Protein AF-A0AAD2JNZ1-F1 (afdb_monomer_lite)

Foldseek 3Di:
DPAFDDKFFDPQFDFPVRQWDADPVRDIDGDADQPRMWTWDADPVRDIDIDGPVVCCVPPVLRVLVVCVVVVNCCGSHHVVPSVVSVVVVVVVVVVVVCVVPVDQDDPNHGDDPDPVRLVVSCVVVVHCVSVVVVVVVCVVCVVVDDDDPDDDPPPPDDDD

pLDDT: mean 86.4, std 14.22, range [32.25, 97.62]

Radius of gyration: 27.22 Å; chains: 1; bounding box: 65×38×70 Å

Sequence (161 aa):
MEEITEHRSDEKAVKMKDAFYPLASGAQRRRHTTAGWDFYVTWKGGSSNWIPLKDMKESFPIEVAVYAISKGIQDEPAFAWWIPHVVRKRKRFLGKVKSKYWERTHKYGIRIPKSIKEAIKIDKANWDTLWQDSIQMEMKNNRVAFEEADGIQKDHGTPSI

Structure (mmCIF, N/CA/C/O backbone):
data_AF-A0AAD2JNZ1-F1
#
_entry.id   AF-A0AAD2JNZ1-F1
#
loop_
_atom_site.group_PDB
_atom_site.id
_atom_site.type_symbol
_atom_site.label_atom_id
_atom_site.label_alt_id
_atom_site.label_comp_id
_atom_site.label_asym_id
_atom_site.label_entity_id
_atom_site.label_seq_id
_atom_site.pdbx_PDB_ins_code
_atom_site.Cartn_x
_atom_site.Cartn_y
_atom_site.Cartn_z
_atom_site.occupancy
_atom_site.B_iso_or_equiv
_atom_site.auth_seq_id
_atom_site.auth_comp_id
_atom_site.auth_asym_id
_atom_site.auth_atom_id
_atom_site.pdbx_PDB_model_num
ATOM 1 N N . MET A 1 1 ? 10.799 -3.448 2.755 1.00 82.81 1 MET A N 1
ATOM 2 C CA . MET A 1 1 ? 10.014 -4.600 3.228 1.00 82.81 1 MET A CA 1
ATOM 3 C C . MET A 1 1 ? 10.140 -5.736 2.227 1.00 82.81 1 MET A C 1
ATOM 5 O O . MET A 1 1 ? 10.310 -5.444 1.045 1.00 82.81 1 MET A O 1
ATOM 9 N N . GLU A 1 2 ? 10.110 -6.980 2.696 1.00 90.50 2 GLU A N 1
ATOM 10 C CA . GLU A 1 2 ? 10.090 -8.183 1.858 1.00 90.50 2 GLU A CA 1
ATOM 11 C C . GLU A 1 2 ? 8.693 -8.813 1.817 1.00 90.50 2 GLU A C 1
ATOM 13 O O . GLU A 1 2 ? 8.104 -8.878 0.741 1.00 90.50 2 GLU A O 1
ATOM 18 N N . GLU A 1 3 ? 8.116 -9.164 2.971 1.00 93.88 3 GLU A N 1
ATOM 19 C CA . GLU A 1 3 ? 6.820 -9.854 3.038 1.00 93.88 3 GLU A CA 1
ATOM 20 C C . GLU A 1 3 ? 6.032 -9.519 4.320 1.00 93.88 3 GLU A C 1
ATOM 22 O O . GLU A 1 3 ? 6.618 -9.201 5.356 1.00 93.88 3 GLU A O 1
ATOM 27 N N . ILE A 1 4 ? 4.692 -9.575 4.233 1.00 96.25 4 ILE A N 1
ATOM 28 C CA . ILE A 1 4 ? 3.791 -9.629 5.397 1.00 96.25 4 ILE A CA 1
ATOM 29 C C . ILE A 1 4 ? 3.477 -11.095 5.663 1.00 96.25 4 ILE A C 1
ATOM 31 O O . ILE A 1 4 ? 2.844 -11.747 4.832 1.00 96.25 4 ILE A O 1
ATOM 35 N N . THR A 1 5 ? 3.865 -11.596 6.825 1.00 93.50 5 THR A N 1
ATOM 36 C CA . THR A 1 5 ? 3.663 -13.002 7.194 1.00 93.50 5 THR A CA 1
ATOM 37 C C . THR A 1 5 ? 2.392 -13.163 8.023 1.00 93.50 5 THR A C 1
ATOM 39 O O . THR A 1 5 ? 1.505 -13.951 7.680 1.00 93.50 5 THR A O 1
ATOM 42 N N . GLU A 1 6 ? 2.221 -12.326 9.045 1.00 95.44 6 GLU A N 1
ATOM 43 C CA . GLU A 1 6 ? 1.106 -12.403 9.992 1.00 95.44 6 GLU A CA 1
ATOM 44 C C . GLU A 1 6 ? 0.420 -11.052 10.204 1.00 95.44 6 GLU A C 1
ATOM 46 O O . GLU A 1 6 ? 0.931 -9.989 9.847 1.00 95.44 6 GLU A O 1
ATOM 51 N N . HIS A 1 7 ? -0.767 -11.104 10.799 1.00 96.56 7 HIS A N 1
ATOM 52 C CA . HIS A 1 7 ? -1.499 -9.937 11.263 1.00 96.56 7 HIS A CA 1
ATOM 53 C C . HIS A 1 7 ? -2.141 -10.243 12.612 1.00 96.56 7 HIS A C 1
ATOM 55 O O . HIS A 1 7 ? -2.430 -11.398 12.924 1.00 96.56 7 HIS A O 1
ATOM 61 N N . ARG A 1 8 ? -2.390 -9.198 13.396 1.00 96.38 8 ARG A N 1
ATOM 62 C CA . ARG A 1 8 ? -3.149 -9.289 14.645 1.00 96.38 8 ARG A CA 1
ATOM 63 C C . ARG A 1 8 ? -4.074 -8.092 14.791 1.00 96.38 8 ARG A C 1
ATOM 65 O O . ARG A 1 8 ? -3.801 -7.018 14.246 1.00 96.38 8 ARG A O 1
ATOM 72 N N . SER A 1 9 ? -5.143 -8.290 15.551 1.00 95.62 9 SER A N 1
ATOM 73 C CA . SER A 1 9 ? -6.074 -7.234 15.926 1.00 95.62 9 SER A CA 1
ATOM 74 C C . SER A 1 9 ? -6.257 -7.179 17.439 1.00 95.62 9 SER A C 1
ATOM 76 O O . SER A 1 9 ? -6.482 -8.217 18.060 1.00 95.62 9 SER A O 1
ATOM 78 N N . ASP A 1 10 ? -6.242 -5.974 17.999 1.00 93.69 10 ASP A N 1
ATOM 79 C CA . ASP A 1 10 ? -6.448 -5.724 19.428 1.00 93.69 10 ASP A CA 1
ATOM 80 C C . ASP A 1 10 ? -7.891 -5.283 19.721 1.00 93.69 10 ASP A C 1
ATOM 82 O O . ASP A 1 10 ? -8.672 -4.979 18.820 1.00 93.69 10 ASP A O 1
ATOM 86 N N . GLU A 1 11 ? -8.241 -5.127 21.000 1.00 92.44 11 GLU A N 1
ATOM 87 C CA . GLU A 1 11 ? -9.558 -4.633 21.447 1.00 92.44 11 GLU A CA 1
ATOM 88 C C . GLU A 1 11 ? -9.921 -3.240 20.903 1.00 92.44 11 GLU A C 1
ATOM 90 O O . GLU A 1 11 ? -11.095 -2.880 20.821 1.00 92.44 11 GLU A O 1
ATOM 95 N N . LYS A 1 12 ? -8.912 -2.457 20.500 1.00 92.50 12 LYS A N 1
ATOM 96 C CA . LYS A 1 12 ? -9.085 -1.141 19.866 1.00 92.50 12 LYS A CA 1
ATOM 97 C C . LYS A 1 12 ? -9.606 -1.236 18.427 1.00 92.50 12 LYS A C 1
ATOM 99 O O . LYS A 1 12 ? -9.977 -0.208 17.855 1.00 92.50 12 LYS A O 1
ATOM 104 N N . ALA A 1 13 ? -9.609 -2.427 17.827 1.00 94.12 13 ALA A N 1
ATOM 105 C CA . ALA A 1 13 ? -10.123 -2.646 16.487 1.00 94.12 13 ALA A CA 1
ATOM 106 C C . ALA A 1 13 ? -11.639 -2.428 16.447 1.00 94.12 13 ALA A C 1
ATOM 108 O O . ALA A 1 13 ? -12.410 -3.015 17.210 1.00 94.12 13 ALA A O 1
ATOM 109 N N . VAL A 1 14 ? -12.082 -1.584 15.515 1.00 93.25 14 VAL A N 1
ATOM 110 C CA . VAL A 1 14 ? -13.512 -1.360 15.285 1.00 93.25 14 VAL A CA 1
ATOM 111 C C . VAL A 1 14 ? -14.113 -2.628 14.693 1.00 93.25 14 VAL A C 1
ATOM 113 O O . VAL A 1 14 ? -13.716 -3.054 13.611 1.00 93.25 14 VAL A O 1
ATOM 116 N N . LYS A 1 15 ? -15.087 -3.207 15.399 1.00 92.38 15 LYS A N 1
ATOM 117 C CA . LYS A 1 15 ? -15.819 -4.398 14.957 1.00 92.38 15 LYS A CA 1
ATOM 118 C C . LYS A 1 15 ? -16.791 -4.051 13.833 1.00 92.38 15 LYS A C 1
ATOM 120 O O . LYS A 1 15 ? -17.290 -2.929 13.753 1.00 92.38 15 LYS A O 1
ATOM 125 N N . MET A 1 16 ? -17.152 -5.049 13.028 1.00 90.44 16 MET A N 1
ATOM 126 C CA . MET A 1 16 ? -18.076 -4.879 11.901 1.00 90.44 16 MET A CA 1
ATOM 127 C C . MET A 1 16 ? -19.426 -4.248 12.293 1.00 90.44 16 MET A C 1
ATOM 129 O O . MET A 1 16 ? -19.969 -3.434 11.551 1.00 90.44 16 MET A O 1
ATOM 133 N N . LYS A 1 17 ? -19.948 -4.559 13.487 1.00 90.88 17 LYS A N 1
ATOM 134 C CA . LYS A 1 17 ? -21.200 -3.972 14.003 1.00 90.88 17 LYS A CA 1
ATOM 135 C C . LYS A 1 17 ? -21.152 -2.442 14.139 1.00 90.88 17 LYS A C 1
ATOM 137 O O . LYS A 1 17 ? -22.168 -1.783 13.966 1.00 90.88 17 LYS A O 1
ATOM 142 N N . ASP A 1 18 ? -19.965 -1.890 14.388 1.00 90.25 18 ASP A N 1
ATOM 143 C CA . ASP A 1 18 ? -19.728 -0.458 14.592 1.00 90.25 18 ASP A CA 1
ATOM 144 C C . ASP A 1 18 ? -19.101 0.191 13.344 1.00 90.25 18 ASP A C 1
ATOM 146 O O . ASP A 1 18 ? -18.659 1.342 13.379 1.00 90.25 18 ASP A O 1
ATOM 150 N N . ALA A 1 19 ? -19.052 -0.542 12.223 1.00 90.56 19 ALA A N 1
ATOM 151 C CA . ALA A 1 19 ? -18.406 -0.117 10.985 1.00 90.56 19 ALA A CA 1
ATOM 152 C C . ALA A 1 19 ? -19.069 1.104 10.345 1.00 90.56 19 ALA A C 1
ATOM 154 O O . ALA A 1 19 ? -18.419 1.809 9.572 1.00 90.56 19 ALA A O 1
ATOM 155 N N . PHE A 1 20 ? -20.343 1.353 10.646 1.00 93.31 20 PHE A N 1
ATOM 156 C CA . PHE A 1 20 ? -21.124 2.451 10.092 1.00 93.31 20 PHE A CA 1
ATOM 157 C C . PHE A 1 20 ? -21.619 3.386 11.193 1.00 93.31 20 PHE A C 1
ATOM 159 O O . PHE A 1 20 ? -21.818 2.983 12.338 1.00 93.31 20 PHE A O 1
ATOM 166 N N . TYR A 1 21 ? -21.782 4.658 10.846 1.00 89.81 21 TYR A N 1
ATOM 167 C CA . TYR A 1 21 ? -22.384 5.660 11.712 1.00 89.81 21 TYR A CA 1
ATOM 168 C C . TYR A 1 21 ? -23.422 6.485 10.937 1.00 89.81 21 TYR A C 1
ATOM 170 O O . TYR A 1 21 ? -23.218 6.771 9.746 1.00 89.81 21 TYR A O 1
ATOM 178 N N . PRO A 1 22 ? -24.527 6.878 11.597 1.00 92.94 22 PRO A N 1
ATOM 179 C CA . PRO A 1 22 ? -25.573 7.672 10.971 1.00 92.94 22 PRO A CA 1
ATOM 180 C C . PRO A 1 22 ? -25.120 9.121 10.764 1.00 92.94 22 PRO A C 1
ATOM 182 O O . PRO A 1 22 ? -24.461 9.718 11.617 1.00 92.94 22 PRO A O 1
ATOM 185 N N . LEU A 1 23 ? -25.513 9.702 9.633 1.00 90.50 23 LEU A N 1
ATOM 186 C CA . LEU A 1 23 ? -25.452 11.138 9.372 1.00 90.50 23 LEU A CA 1
ATOM 187 C C . LEU A 1 23 ? -26.792 11.797 9.720 1.00 90.50 23 LEU A C 1
ATOM 189 O O . LEU A 1 23 ? -27.835 11.149 9.680 1.00 90.50 23 LEU A O 1
ATOM 193 N N . ALA A 1 24 ? -26.781 13.111 9.964 1.00 88.38 24 ALA A N 1
ATOM 194 C CA . ALA A 1 24 ? -28.000 13.888 10.224 1.00 88.38 24 ALA A CA 1
ATOM 195 C C . ALA A 1 24 ? -29.042 13.797 9.087 1.00 88.38 24 ALA A C 1
ATOM 197 O O . ALA A 1 24 ? -30.232 13.953 9.324 1.00 88.38 24 ALA A O 1
ATOM 198 N N . SER A 1 25 ? -28.606 13.495 7.859 1.00 89.06 25 SER A N 1
ATOM 199 C CA . SER A 1 25 ? -29.471 13.265 6.696 1.00 89.06 25 SER A CA 1
ATOM 200 C C . SER A 1 25 ? -30.088 11.857 6.624 1.00 89.06 25 SER A C 1
ATOM 202 O O . SER A 1 25 ? -30.743 11.539 5.636 1.00 89.06 25 SER A O 1
ATOM 204 N N . GLY A 1 26 ? -29.834 10.982 7.604 1.00 86.00 26 GLY A N 1
ATOM 205 C CA . GLY A 1 26 ? -30.296 9.587 7.628 1.00 86.00 26 GLY A CA 1
ATOM 206 C C . GLY A 1 26 ? -29.422 8.599 6.842 1.00 86.00 26 GLY A C 1
ATOM 207 O O . GLY A 1 26 ? -29.575 7.388 6.988 1.00 86.00 26 GLY A O 1
ATOM 208 N N . ALA A 1 27 ? -28.464 9.082 6.044 1.00 89.56 27 ALA A N 1
ATOM 209 C CA . ALA A 1 27 ? -27.510 8.225 5.340 1.00 89.56 27 ALA A CA 1
ATOM 210 C C . ALA A 1 27 ? -26.502 7.576 6.308 1.00 89.56 27 ALA A C 1
ATOM 212 O O . ALA A 1 27 ? -26.061 8.200 7.271 1.00 89.56 27 ALA A O 1
ATOM 213 N N . GLN A 1 28 ? -26.078 6.342 6.023 1.00 89.81 28 GLN A N 1
ATOM 214 C CA . GLN A 1 28 ? -25.018 5.657 6.771 1.00 89.81 28 GLN A CA 1
ATOM 215 C C . GLN A 1 28 ? -23.661 5.896 6.104 1.00 89.81 28 GLN A C 1
ATOM 217 O O . GLN A 1 28 ? -23.515 5.716 4.892 1.00 89.81 28 GLN A O 1
ATOM 222 N N . ARG A 1 29 ? -22.645 6.275 6.886 1.00 89.31 29 ARG A N 1
ATOM 223 C CA . ARG A 1 29 ? -21.253 6.356 6.417 1.00 89.31 29 ARG A CA 1
ATOM 224 C C . ARG A 1 29 ? -20.384 5.330 7.117 1.00 89.31 29 ARG A C 1
ATOM 226 O O . ARG A 1 29 ? -20.549 5.070 8.302 1.00 89.31 29 ARG A O 1
ATOM 233 N N . ARG A 1 30 ? -19.428 4.767 6.378 1.00 90.88 30 ARG A N 1
ATOM 234 C CA . ARG A 1 30 ? -18.425 3.860 6.939 1.00 90.88 30 ARG A CA 1
ATOM 235 C C . ARG A 1 30 ? -17.423 4.654 7.783 1.00 90.88 30 ARG A C 1
ATOM 237 O O . ARG A 1 30 ? -16.978 5.725 7.373 1.00 90.88 30 ARG A O 1
ATOM 244 N N . ARG A 1 31 ? -17.043 4.127 8.945 1.00 91.38 31 ARG A N 1
ATOM 245 C CA . ARG A 1 31 ? -15.959 4.664 9.773 1.00 91.38 31 ARG A CA 1
ATOM 246 C C . ARG A 1 31 ? -14.620 4.415 9.093 1.00 91.38 31 ARG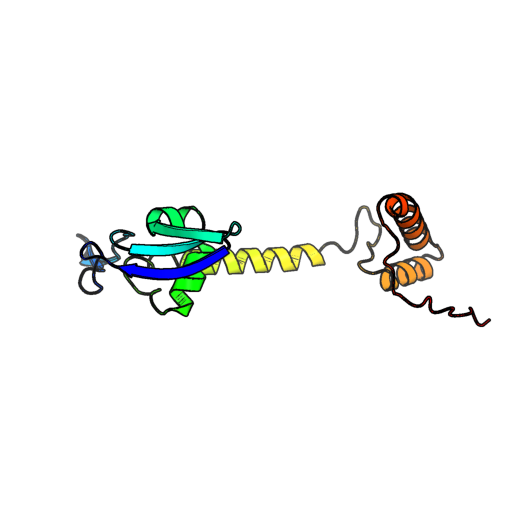 A C 1
ATOM 248 O O . ARG A 1 31 ? -14.328 3.300 8.674 1.00 91.38 31 ARG A O 1
ATOM 255 N N . HIS A 1 32 ? -13.798 5.453 9.006 1.00 94.00 32 HIS A N 1
ATOM 256 C CA . HIS A 1 32 ? -12.428 5.331 8.524 1.00 94.00 32 HIS A CA 1
ATOM 257 C C . HIS A 1 32 ? -11.508 5.193 9.728 1.00 94.00 32 HIS A C 1
ATOM 259 O O . HIS A 1 32 ? -11.370 6.116 10.526 1.00 94.00 32 HIS A O 1
ATOM 265 N N . THR A 1 33 ? -10.903 4.024 9.873 1.00 94.62 33 THR A N 1
ATOM 266 C CA . THR A 1 33 ? -9.998 3.716 10.978 1.00 94.62 33 THR A CA 1
ATOM 267 C C . THR A 1 33 ? -8.866 2.828 10.486 1.00 94.62 33 THR A C 1
ATOM 269 O O . THR A 1 33 ? -8.965 2.217 9.424 1.00 94.62 33 THR A O 1
ATOM 272 N N . THR A 1 34 ? -7.787 2.794 11.255 1.00 93.94 34 THR A N 1
ATOM 273 C CA . THR A 1 34 ? -6.687 1.823 11.167 1.00 93.94 34 THR A CA 1
ATOM 274 C C . THR A 1 34 ? -6.279 1.339 12.562 1.00 93.94 34 THR A C 1
ATOM 276 O O . THR A 1 34 ? -5.238 0.712 12.718 1.00 93.94 34 THR A O 1
ATOM 279 N N . ALA A 1 35 ? -7.046 1.707 13.594 1.00 93.75 35 ALA A N 1
ATOM 280 C CA . ALA A 1 35 ? -6.692 1.466 14.985 1.00 93.75 35 ALA A CA 1
ATOM 281 C C . ALA A 1 35 ? -6.835 -0.015 15.347 1.00 93.75 35 ALA A C 1
ATOM 283 O O . ALA A 1 35 ? -7.787 -0.663 14.917 1.00 93.75 35 ALA A O 1
ATOM 284 N N . GLY A 1 36 ? -5.909 -0.509 16.173 1.00 94.56 36 GLY A N 1
ATOM 285 C CA . GLY A 1 36 ? -5.942 -1.872 16.703 1.00 94.56 36 GLY A CA 1
ATOM 286 C C . GLY A 1 36 ? -5.586 -2.952 15.688 1.00 94.56 36 GLY A C 1
ATOM 287 O O . GLY A 1 36 ? -6.049 -4.068 15.856 1.00 94.56 36 GLY A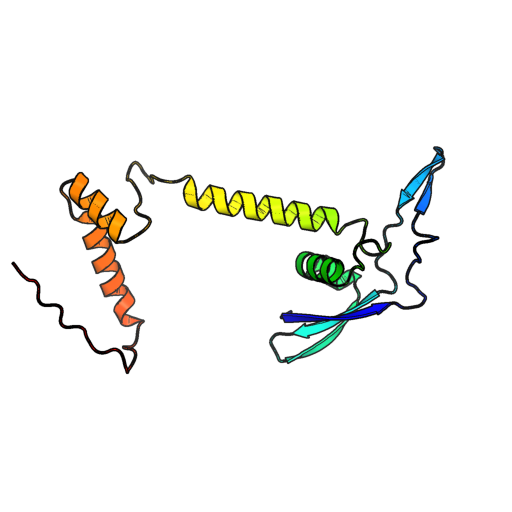 O 1
ATOM 288 N N . TRP A 1 37 ? -4.819 -2.632 14.643 1.00 97.62 37 TRP A N 1
ATOM 289 C CA . TRP A 1 37 ? -4.326 -3.603 13.665 1.00 97.62 37 TRP A CA 1
ATOM 290 C C . TRP A 1 37 ? -2.823 -3.448 13.486 1.00 97.62 37 TRP A C 1
ATOM 292 O O . TRP A 1 37 ? -2.365 -2.348 13.165 1.00 97.62 37 TRP A O 1
ATOM 302 N N . ASP A 1 38 ? -2.098 -4.558 13.599 1.00 97.50 38 ASP A N 1
ATOM 303 C CA . ASP A 1 38 ? -0.664 -4.637 13.329 1.00 97.50 38 ASP A CA 1
ATOM 304 C C . ASP A 1 38 ? -0.361 -5.780 12.352 1.00 97.50 38 ASP A C 1
ATOM 306 O O . ASP A 1 38 ? -1.072 -6.789 12.295 1.00 97.50 38 ASP A O 1
ATOM 310 N N . PHE A 1 39 ? 0.741 -5.638 11.623 1.00 97.25 39 PHE A N 1
ATOM 311 C CA . PHE A 1 39 ? 1.289 -6.651 10.728 1.00 97.25 39 PHE A CA 1
ATOM 312 C C . PHE A 1 39 ? 2.664 -7.093 11.191 1.00 97.25 39 PHE A C 1
ATOM 314 O O . PHE A 1 39 ? 3.485 -6.255 11.563 1.00 97.25 39 PHE A O 1
ATOM 321 N N . TYR A 1 40 ? 2.930 -8.391 11.118 1.00 97.25 40 TYR A N 1
ATOM 322 C CA . TYR A 1 40 ? 4.276 -8.912 11.274 1.00 97.25 40 TYR A CA 1
ATOM 323 C C . TYR A 1 40 ? 4.967 -8.885 9.915 1.00 97.25 40 TYR A C 1
ATOM 325 O O . TYR A 1 40 ? 4.484 -9.464 8.936 1.00 97.25 40 TYR A O 1
ATOM 333 N N . VAL A 1 41 ? 6.064 -8.139 9.851 1.00 96.75 41 VAL A N 1
ATOM 334 C CA . VAL A 1 41 ? 6.738 -7.807 8.600 1.00 96.75 41 VAL A CA 1
ATOM 335 C C . VAL A 1 41 ? 8.166 -8.306 8.645 1.00 96.75 41 VAL A C 1
ATOM 337 O O . VAL A 1 41 ? 8.901 -7.995 9.580 1.00 96.75 41 VAL A O 1
ATOM 340 N N . THR A 1 42 ? 8.563 -9.017 7.594 1.00 95.56 42 THR A N 1
ATOM 341 C CA . THR A 1 42 ? 9.951 -9.412 7.357 1.00 95.56 42 THR A CA 1
ATOM 342 C C . THR A 1 42 ? 10.600 -8.421 6.394 1.00 95.56 42 THR A C 1
ATOM 344 O O . THR A 1 42 ? 10.030 -8.032 5.363 1.00 95.56 42 THR A O 1
ATOM 347 N N . TRP A 1 43 ? 11.802 -7.967 6.734 1.00 93.50 43 TRP A N 1
ATOM 348 C CA . TRP A 1 43 ? 12.610 -7.073 5.915 1.00 93.50 43 TRP A CA 1
ATOM 349 C C . TRP A 1 43 ? 13.670 -7.853 5.145 1.00 93.50 43 TRP A C 1
ATOM 351 O O . TRP A 1 43 ? 14.155 -8.874 5.608 1.00 93.50 43 TRP A O 1
ATOM 361 N N . LYS A 1 44 ? 14.137 -7.279 4.031 1.00 89.50 44 LYS A N 1
ATOM 362 C CA . LYS A 1 44 ? 15.172 -7.876 3.166 1.00 89.50 44 LYS A CA 1
ATOM 363 C C . LYS A 1 44 ? 16.504 -8.178 3.868 1.00 89.50 44 LYS A C 1
ATOM 365 O O . LYS A 1 44 ? 17.324 -8.906 3.331 1.00 89.50 44 LYS A O 1
ATOM 370 N N . GLY A 1 45 ? 16.750 -7.569 5.029 1.00 90.56 45 GLY A N 1
ATOM 371 C CA . GLY A 1 45 ? 17.924 -7.838 5.865 1.00 90.56 45 GLY A CA 1
ATOM 372 C C . GLY A 1 45 ? 17.722 -8.980 6.866 1.00 90.56 45 GLY A C 1
ATOM 373 O O . GLY A 1 45 ? 18.556 -9.148 7.747 1.00 90.56 45 GLY A O 1
ATOM 374 N N . GLY A 1 46 ? 16.603 -9.705 6.796 1.00 88.94 46 GLY A N 1
ATOM 375 C CA . GLY A 1 46 ? 16.252 -10.799 7.703 1.00 88.94 46 GLY A CA 1
ATOM 376 C C . GLY A 1 46 ? 15.654 -10.364 9.045 1.00 88.94 46 GLY A C 1
ATOM 377 O O . GLY A 1 46 ? 15.161 -11.207 9.787 1.00 88.94 46 GLY A O 1
ATOM 378 N N . SER A 1 47 ? 15.656 -9.069 9.372 1.00 92.69 47 SER A N 1
ATOM 379 C CA . SER A 1 47 ? 14.963 -8.573 10.562 1.00 92.69 47 SER A CA 1
ATOM 380 C C . SER A 1 47 ? 13.446 -8.647 10.388 1.00 92.69 47 SER A C 1
ATOM 382 O O . SER A 1 47 ? 12.923 -8.539 9.276 1.00 92.69 47 SER A O 1
ATOM 384 N N . SER A 1 48 ? 12.727 -8.788 11.498 1.00 95.56 48 SER A N 1
ATOM 385 C CA . SER A 1 48 ? 11.268 -8.818 11.506 1.00 95.56 48 SER A CA 1
ATOM 386 C C . SER A 1 48 ? 10.697 -8.137 12.744 1.00 95.56 48 SER A C 1
ATOM 388 O O . SER A 1 48 ? 11.256 -8.216 13.839 1.00 95.56 48 SER A O 1
ATOM 390 N N . ASN A 1 49 ? 9.582 -7.431 12.575 1.00 96.50 49 ASN A N 1
ATOM 391 C CA . ASN A 1 49 ? 8.896 -6.759 13.674 1.00 96.50 49 ASN A CA 1
ATOM 392 C C . ASN A 1 49 ? 7.411 -6.530 13.374 1.00 96.50 49 ASN A C 1
ATOM 394 O O . ASN A 1 49 ? 6.961 -6.590 12.230 1.00 96.50 49 ASN A O 1
ATOM 398 N N . TRP A 1 50 ? 6.657 -6.247 14.437 1.00 97.38 50 TRP A N 1
ATOM 399 C CA . TRP A 1 50 ? 5.272 -5.800 14.343 1.00 97.38 50 TRP A CA 1
ATOM 400 C C . TRP A 1 50 ? 5.218 -4.319 13.968 1.00 97.38 50 TRP A C 1
ATOM 402 O O . TRP A 1 50 ? 5.897 -3.497 14.588 1.00 97.38 50 TRP A O 1
ATOM 412 N N . ILE A 1 51 ? 4.410 -3.989 12.964 1.00 97.06 51 ILE A N 1
ATOM 413 C CA . ILE A 1 51 ? 4.226 -2.630 12.453 1.00 97.06 51 ILE A CA 1
ATOM 414 C C . ILE A 1 51 ? 2.733 -2.291 12.437 1.00 97.06 51 ILE A C 1
ATOM 416 O O . ILE A 1 51 ? 1.946 -3.070 11.888 1.00 97.06 51 ILE A O 1
ATOM 420 N N . PRO A 1 52 ? 2.330 -1.122 12.961 1.00 97.19 52 PRO A N 1
ATOM 421 C CA . PRO A 1 52 ? 0.947 -0.673 12.901 1.00 97.19 52 PRO A CA 1
ATOM 422 C C . PRO A 1 52 ? 0.419 -0.551 11.469 1.00 97.19 52 PRO A C 1
ATOM 424 O O . PRO A 1 52 ? 1.102 -0.067 10.560 1.00 97.19 52 PRO A O 1
ATOM 427 N N . LEU A 1 53 ? -0.858 -0.890 11.270 1.00 97.19 53 LEU A N 1
ATOM 428 C CA . LEU A 1 53 ? -1.542 -0.747 9.980 1.00 97.19 53 LEU A CA 1
ATOM 429 C C . LEU A 1 53 ? -1.483 0.693 9.452 1.00 97.19 53 LEU A C 1
ATOM 431 O O . LEU A 1 53 ? -1.425 0.890 8.240 1.00 97.19 53 LEU A O 1
ATOM 435 N N . LYS A 1 54 ? -1.501 1.701 10.332 1.00 96.44 54 LYS A N 1
ATOM 436 C CA . LYS A 1 54 ? -1.398 3.109 9.923 1.00 96.44 54 LYS A CA 1
ATOM 437 C C . LYS A 1 54 ? -0.138 3.346 9.080 1.00 96.44 54 LYS A C 1
ATOM 439 O O . LYS A 1 54 ? -0.245 3.848 7.962 1.00 96.44 54 LYS A O 1
ATOM 444 N N . ASP A 1 55 ? 1.011 2.906 9.581 1.00 96.62 55 ASP A N 1
ATOM 445 C CA . ASP A 1 55 ? 2.313 3.127 8.946 1.00 96.62 55 ASP A CA 1
ATOM 446 C C . ASP A 1 55 ? 2.458 2.266 7.685 1.00 96.62 55 ASP A C 1
ATOM 448 O O . ASP A 1 55 ? 2.926 2.726 6.638 1.00 96.62 55 ASP A O 1
ATOM 452 N N . MET A 1 56 ? 1.963 1.026 7.752 1.00 96.25 56 MET A N 1
ATOM 453 C CA . MET A 1 56 ? 1.949 0.097 6.623 1.00 96.25 56 MET A CA 1
ATOM 454 C C . MET A 1 56 ? 1.070 0.587 5.471 1.00 96.25 56 MET A C 1
ATOM 456 O O . MET A 1 56 ? 1.457 0.485 4.309 1.00 96.25 56 MET A O 1
ATOM 460 N N . LYS A 1 57 ? -0.093 1.170 5.765 1.00 95.50 57 LYS A N 1
ATOM 461 C CA . LYS A 1 57 ? -0.982 1.766 4.761 1.00 95.50 57 LYS A CA 1
ATOM 462 C C . LYS A 1 57 ? -0.348 2.978 4.080 1.00 95.50 57 LYS A C 1
ATOM 464 O O . LYS A 1 57 ? -0.622 3.219 2.906 1.00 95.50 57 LYS A O 1
ATOM 469 N N . GLU A 1 58 ? 0.436 3.771 4.801 1.00 94.88 58 GLU A N 1
ATOM 470 C CA . GLU A 1 58 ? 1.093 4.954 4.237 1.00 94.88 58 GLU A CA 1
ATOM 471 C C . GLU A 1 58 ? 2.303 4.576 3.376 1.00 94.88 58 GLU A C 1
ATOM 473 O O . GLU A 1 58 ? 2.480 5.136 2.293 1.00 94.88 58 GLU A O 1
ATOM 478 N N . SER A 1 59 ? 3.078 3.580 3.810 1.00 95.19 59 SER A N 1
ATOM 479 C CA . SER A 1 59 ? 4.347 3.210 3.170 1.00 95.19 59 SER A CA 1
ATOM 480 C C . SER A 1 59 ? 4.199 2.119 2.104 1.00 95.19 59 SER A C 1
ATOM 482 O O . SER A 1 59 ? 4.786 2.219 1.028 1.00 95.19 59 SER A O 1
ATOM 484 N N . PHE A 1 60 ? 3.393 1.092 2.382 1.00 95.25 60 PHE A N 1
ATOM 485 C CA . PHE A 1 60 ? 3.237 -0.118 1.561 1.00 95.25 60 PHE A CA 1
ATOM 486 C C . PHE A 1 60 ? 1.752 -0.459 1.297 1.00 95.25 60 PHE A C 1
ATOM 488 O O . PHE A 1 60 ? 1.293 -1.576 1.557 1.00 95.25 60 PHE A O 1
ATOM 495 N N . PRO A 1 61 ? 0.939 0.489 0.779 1.00 95.56 61 PRO A N 1
ATOM 496 C CA . PRO A 1 61 ? -0.504 0.292 0.623 1.00 95.56 61 PRO A CA 1
ATOM 497 C C . PRO A 1 61 ? -0.875 -0.854 -0.323 1.00 95.56 61 PRO A C 1
ATOM 499 O O . PRO A 1 61 ? -1.940 -1.452 -0.169 1.00 95.56 61 PRO A O 1
ATOM 502 N N . ILE A 1 62 ? -0.055 -1.131 -1.343 1.00 95.56 62 ILE A N 1
ATOM 503 C CA . ILE A 1 62 ? -0.360 -2.158 -2.348 1.00 95.56 62 ILE A CA 1
ATOM 504 C C . ILE A 1 62 ? -0.149 -3.547 -1.754 1.00 95.56 62 ILE A C 1
ATOM 506 O O . ILE A 1 62 ? -0.996 -4.420 -1.933 1.00 95.56 62 ILE A O 1
ATOM 510 N N . GLU A 1 63 ? 0.960 -3.731 -1.055 1.00 95.56 63 GLU A N 1
ATOM 511 C CA . GLU A 1 63 ? 1.359 -4.958 -0.383 1.00 95.56 63 GLU A CA 1
ATOM 512 C C . GLU A 1 63 ? 0.321 -5.327 0.677 1.00 95.56 63 GLU A C 1
ATOM 514 O O . GLU A 1 63 ? -0.202 -6.441 0.662 1.00 95.56 63 GLU A O 1
ATOM 519 N N . VAL A 1 64 ? -0.084 -4.356 1.506 1.00 97.19 64 VAL A N 1
ATOM 520 C CA . VAL A 1 64 ? -1.150 -4.547 2.500 1.00 97.19 64 VAL A CA 1
ATOM 521 C C . VAL A 1 64 ? -2.475 -4.893 1.829 1.00 97.19 64 VAL A C 1
ATOM 523 O O . VAL A 1 64 ? -3.162 -5.804 2.278 1.00 97.19 64 VAL A O 1
ATOM 526 N N . ALA A 1 65 ? -2.847 -4.209 0.742 1.00 97.06 65 ALA A N 1
ATOM 527 C CA . ALA A 1 65 ? -4.091 -4.510 0.037 1.00 97.06 65 ALA A CA 1
ATOM 528 C C . ALA A 1 65 ? -4.104 -5.938 -0.534 1.00 97.06 65 ALA A C 1
ATOM 530 O O . ALA A 1 65 ? -5.127 -6.614 -0.470 1.00 97.06 65 ALA A O 1
ATOM 531 N N . VAL A 1 66 ? -2.979 -6.405 -1.084 1.00 95.75 66 VAL A N 1
ATOM 532 C CA . VAL A 1 66 ? -2.845 -7.775 -1.601 1.00 95.75 66 VAL A CA 1
ATOM 533 C C . VAL A 1 66 ? -2.935 -8.794 -0.470 1.00 95.75 66 VAL A C 1
ATOM 535 O O . VAL A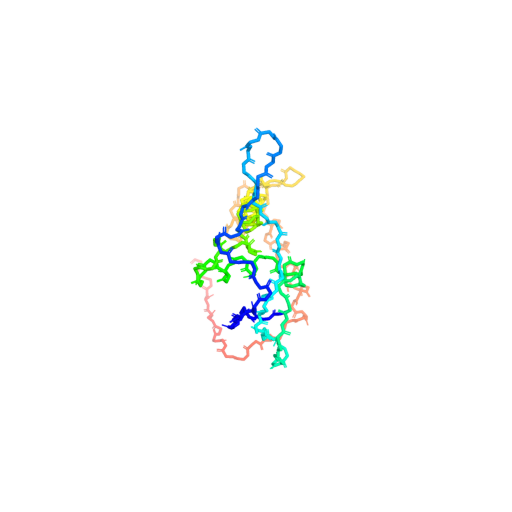 1 66 ? -3.690 -9.755 -0.598 1.00 95.75 66 VAL A O 1
ATOM 538 N N . TYR A 1 67 ? -2.219 -8.565 0.632 1.00 96.81 67 TYR A N 1
ATOM 539 C CA . TYR A 1 67 ? -2.260 -9.435 1.806 1.00 96.81 67 TYR A CA 1
ATOM 540 C C . TYR A 1 67 ? -3.665 -9.509 2.413 1.00 96.81 67 TYR A C 1
ATOM 542 O O . TYR A 1 67 ? -4.188 -10.589 2.668 1.00 96.81 67 TYR A O 1
ATOM 550 N N . ALA A 1 68 ? -4.319 -8.364 2.606 1.00 97.06 68 ALA A N 1
ATOM 551 C CA . ALA A 1 68 ? -5.646 -8.317 3.203 1.00 97.06 68 ALA A CA 1
ATOM 552 C C 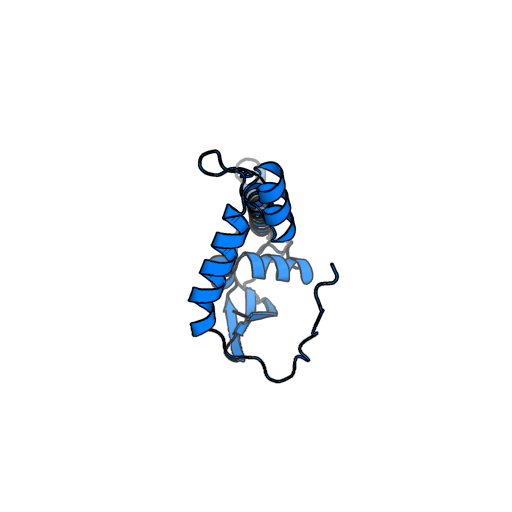. ALA A 1 68 ? -6.685 -9.073 2.361 1.00 97.06 68 ALA A C 1
ATOM 554 O O . ALA A 1 68 ? -7.523 -9.774 2.920 1.00 97.06 68 ALA A O 1
ATOM 555 N N . ILE A 1 69 ? -6.592 -8.983 1.028 1.00 96.75 69 ILE A N 1
ATOM 556 C CA . ILE A 1 69 ? -7.440 -9.753 0.108 1.00 96.75 69 ILE A CA 1
ATOM 557 C C . ILE A 1 69 ? -7.123 -11.250 0.180 1.00 96.75 69 ILE A C 1
ATOM 559 O O . ILE A 1 69 ? -8.044 -12.062 0.190 1.00 96.75 69 ILE A O 1
ATOM 563 N N . SER A 1 70 ? -5.844 -11.638 0.241 1.00 96.62 70 SER A N 1
ATOM 564 C CA . SER A 1 70 ? -5.466 -13.058 0.299 1.00 96.62 70 SER A CA 1
ATOM 565 C C . SER A 1 70 ? -5.857 -13.723 1.620 1.00 96.62 70 SER A C 1
ATOM 567 O O . SER A 1 70 ? -6.143 -14.917 1.638 1.00 96.62 70 SER A O 1
ATOM 569 N N . LYS A 1 71 ? -5.904 -12.955 2.714 1.00 96.88 71 LYS A N 1
ATOM 570 C CA . LYS A 1 71 ? -6.346 -13.416 4.037 1.00 96.88 71 LYS A CA 1
ATOM 571 C C . LYS A 1 71 ? -7.841 -13.214 4.305 1.00 96.88 71 LYS A C 1
ATOM 573 O O . LYS A 1 71 ? -8.307 -13.629 5.358 1.00 96.88 71 LYS A O 1
ATOM 578 N N . GLY A 1 72 ? -8.593 -12.601 3.388 1.00 95.94 72 GLY A N 1
ATOM 579 C CA . GLY A 1 72 ? -10.040 -12.408 3.535 1.00 95.94 72 GLY A CA 1
ATOM 580 C C . GLY A 1 72 ? -10.454 -11.317 4.533 1.00 95.94 72 GLY A C 1
ATOM 581 O O . GLY A 1 72 ? -11.612 -11.275 4.934 1.00 95.94 72 GLY A O 1
ATOM 582 N N . ILE A 1 73 ? -9.537 -10.431 4.936 1.00 96.19 73 ILE A N 1
ATOM 583 C CA . ILE A 1 73 ? -9.783 -9.358 5.922 1.00 96.19 73 ILE A CA 1
ATOM 584 C C . ILE A 1 73 ? -10.065 -7.998 5.265 1.00 96.19 73 ILE A C 1
ATOM 586 O O . ILE A 1 73 ? -10.188 -6.981 5.943 1.00 96.19 73 ILE A O 1
ATOM 590 N N . GLN A 1 74 ? -10.169 -7.938 3.935 1.00 96.12 74 GLN A N 1
ATOM 591 C CA . GLN A 1 74 ? -10.351 -6.682 3.199 1.00 96.12 74 GLN A CA 1
ATOM 592 C C . GLN A 1 74 ? -11.645 -5.928 3.539 1.00 96.12 74 GLN A C 1
ATOM 594 O O . GLN A 1 74 ? -11.706 -4.714 3.335 1.00 96.12 74 GLN A O 1
ATOM 599 N N . ASP A 1 75 ? -12.670 -6.637 4.016 1.00 94.69 75 ASP A N 1
ATOM 600 C CA . ASP A 1 75 ? -13.989 -6.074 4.315 1.00 94.69 75 ASP A CA 1
ATOM 601 C C . ASP A 1 75 ? -14.094 -5.509 5.736 1.00 94.69 75 ASP A C 1
ATOM 603 O O . ASP A 1 75 ? -15.030 -4.759 6.031 1.00 94.69 75 ASP A O 1
ATOM 607 N N . GLU A 1 76 ? -13.102 -5.789 6.585 1.00 95.31 76 GLU A N 1
ATOM 608 C CA . GLU A 1 76 ? -13.020 -5.240 7.932 1.00 95.31 76 GLU A CA 1
ATOM 609 C C . GLU A 1 76 ? -12.966 -3.698 7.905 1.00 95.31 76 GLU A C 1
ATOM 611 O O . GLU A 1 76 ? -12.394 -3.095 6.979 1.00 95.31 76 GLU A O 1
ATOM 616 N N . PRO A 1 77 ? -13.517 -3.008 8.925 1.00 95.38 77 PRO A N 1
ATOM 617 C CA . PRO A 1 77 ? -13.634 -1.547 8.938 1.00 95.38 77 PRO A CA 1
ATOM 618 C C . PRO A 1 77 ? -12.302 -0.815 8.761 1.00 95.38 77 PRO A C 1
ATOM 620 O O . PRO A 1 77 ? -12.271 0.295 8.230 1.00 95.38 77 PRO A O 1
ATOM 623 N N . ALA A 1 78 ? -11.195 -1.442 9.163 1.00 96.44 78 ALA A N 1
ATOM 624 C CA . ALA A 1 78 ? -9.857 -0.884 9.032 1.00 96.44 78 ALA A CA 1
ATOM 625 C C . ALA A 1 78 ? -9.356 -0.793 7.570 1.00 96.44 78 ALA A C 1
ATOM 627 O O . ALA A 1 78 ? -8.479 0.011 7.241 1.00 96.44 78 ALA A O 1
ATOM 628 N N . PHE A 1 79 ? -9.935 -1.588 6.669 1.00 96.75 79 PHE A N 1
ATOM 629 C CA . PHE A 1 79 ? -9.435 -1.811 5.311 1.00 96.75 79 PHE A CA 1
ATOM 630 C C . PHE A 1 79 ? -10.404 -1.348 4.228 1.00 96.75 79 PHE A C 1
ATOM 632 O O . PHE A 1 79 ? -10.019 -0.736 3.222 1.00 96.75 79 PHE A O 1
ATOM 639 N N . ALA A 1 80 ? -11.685 -1.610 4.450 1.00 95.69 80 ALA A N 1
ATOM 640 C CA . ALA A 1 80 ? -12.683 -1.640 3.397 1.00 95.69 80 ALA A CA 1
ATOM 641 C C . ALA A 1 80 ? -12.984 -0.269 2.766 1.00 95.69 80 ALA A C 1
ATOM 643 O O . ALA A 1 80 ? -13.562 -0.188 1.681 1.00 95.69 80 ALA A O 1
ATOM 644 N N . TRP A 1 81 ? -12.586 0.828 3.416 1.00 95.19 81 TRP A N 1
ATOM 645 C CA . TRP A 1 81 ? -12.738 2.186 2.889 1.00 95.19 81 TRP A CA 1
ATOM 646 C C . TRP A 1 81 ? -11.629 2.608 1.909 1.00 95.19 81 TRP A C 1
ATOM 648 O O . TRP A 1 81 ? -11.832 3.548 1.144 1.00 95.19 81 TRP A O 1
ATOM 658 N N . TRP A 1 82 ? -10.473 1.933 1.879 1.00 96.50 82 TRP A N 1
ATOM 659 C CA . TRP A 1 82 ? -9.330 2.357 1.052 1.00 96.50 82 TRP A CA 1
ATOM 660 C C . TRP A 1 82 ? -8.746 1.264 0.155 1.00 96.50 82 TRP A C 1
ATOM 662 O O . TRP A 1 82 ? -8.278 1.592 -0.942 1.00 96.50 82 TRP A O 1
ATOM 672 N N . ILE A 1 83 ? -8.825 -0.018 0.534 1.00 96.88 83 ILE A N 1
ATOM 673 C CA . ILE A 1 83 ? -8.323 -1.128 -0.297 1.00 96.88 83 ILE A CA 1
ATOM 674 C C . ILE A 1 83 ? -8.879 -1.086 -1.732 1.00 96.88 83 ILE A C 1
ATOM 676 O O . ILE A 1 83 ? -8.076 -1.145 -2.674 1.00 96.88 83 ILE A O 1
ATOM 680 N N . PRO A 1 84 ? -10.199 -0.901 -1.965 1.00 96.19 84 PRO A N 1
ATOM 681 C CA . PRO A 1 84 ? -10.737 -0.863 -3.326 1.00 96.19 84 PRO A CA 1
ATOM 682 C C . PRO A 1 84 ? -10.108 0.239 -4.192 1.00 96.19 84 PRO A C 1
ATOM 684 O O . PRO A 1 84 ? -9.900 0.063 -5.397 1.00 96.19 84 PRO A O 1
ATOM 687 N N . HIS A 1 85 ? -9.764 1.377 -3.582 1.00 95.62 85 HIS A N 1
ATOM 688 C CA . HIS A 1 85 ? -9.126 2.494 -4.274 1.00 95.62 85 HIS A CA 1
ATOM 689 C C . HIS A 1 85 ? -7.685 2.165 -4.673 1.00 95.62 85 HIS A C 1
ATOM 691 O O . HIS A 1 85 ? -7.289 2.456 -5.806 1.00 95.62 85 HIS A O 1
ATOM 697 N N . VAL A 1 86 ? -6.919 1.519 -3.789 1.00 96.25 86 VAL A N 1
ATOM 698 C CA . VAL A 1 86 ? -5.533 1.106 -4.062 1.00 96.25 86 VAL A CA 1
ATOM 699 C C . VAL A 1 86 ? -5.480 0.078 -5.187 1.00 96.25 86 VAL A C 1
ATOM 701 O O . VAL A 1 86 ? -4.739 0.265 -6.157 1.00 96.25 86 VAL A O 1
ATOM 704 N N . VAL A 1 87 ? -6.328 -0.952 -5.130 1.00 95.44 87 VAL A N 1
ATOM 705 C CA . VAL A 1 87 ? -6.405 -1.984 -6.177 1.00 95.44 87 VAL A CA 1
ATOM 706 C C . VAL A 1 87 ? -6.766 -1.367 -7.529 1.00 95.44 87 VAL A C 1
ATOM 708 O O . VAL A 1 87 ? -6.121 -1.657 -8.543 1.00 95.44 87 VAL A O 1
ATOM 711 N N . ARG A 1 88 ? -7.752 -0.459 -7.563 1.00 95.06 88 ARG A N 1
ATOM 712 C CA . ARG A 1 88 ? -8.142 0.253 -8.789 1.00 95.06 88 ARG A CA 1
ATOM 713 C C . ARG A 1 88 ? -6.994 1.102 -9.342 1.00 95.06 88 ARG A C 1
ATOM 715 O O . ARG A 1 88 ? -6.733 1.068 -10.546 1.00 95.06 88 ARG A O 1
ATOM 722 N N . LYS A 1 89 ? -6.286 1.841 -8.480 1.00 93.06 89 LYS A N 1
ATOM 723 C CA . LYS A 1 89 ? -5.151 2.689 -8.878 1.00 93.06 89 LYS A CA 1
ATOM 724 C C . LYS A 1 89 ? -3.998 1.850 -9.435 1.00 93.06 89 LYS A C 1
ATOM 726 O O . LYS A 1 89 ? -3.464 2.207 -10.486 1.00 93.06 89 LYS A O 1
ATOM 731 N N . ARG A 1 90 ? -3.689 0.703 -8.815 1.00 93.00 90 ARG A N 1
ATOM 732 C CA . ARG A 1 90 ? -2.703 -0.268 -9.319 1.00 93.00 90 ARG A CA 1
ATOM 733 C C . ARG A 1 90 ? -3.078 -0.779 -10.710 1.00 93.00 90 ARG A C 1
ATOM 735 O O . ARG A 1 90 ? -2.255 -0.701 -11.619 1.00 93.00 90 ARG A O 1
ATOM 742 N N . LYS A 1 91 ? -4.322 -1.240 -10.906 1.00 91.88 91 LYS A N 1
ATOM 743 C CA . LYS A 1 91 ? -4.811 -1.706 -12.220 1.00 91.88 91 LYS A CA 1
ATOM 744 C C . LYS A 1 91 ? -4.689 -0.617 -13.291 1.00 91.88 91 LYS A C 1
ATOM 746 O O . LYS A 1 91 ? -4.185 -0.884 -14.379 1.00 91.88 91 LYS A O 1
ATOM 751 N N . ARG A 1 92 ? -5.076 0.623 -12.968 1.00 89.56 92 ARG A N 1
ATOM 752 C CA . ARG A 1 92 ? -4.954 1.770 -13.885 1.00 89.56 92 ARG A CA 1
ATOM 753 C C . ARG A 1 92 ? -3.499 2.060 -14.257 1.00 89.56 92 ARG A C 1
ATOM 755 O O . ARG A 1 92 ? -3.222 2.347 -15.418 1.00 89.56 92 ARG A O 1
ATOM 762 N N . PHE A 1 93 ? -2.579 2.003 -13.294 1.00 86.44 93 PHE A N 1
ATOM 763 C CA . PHE A 1 93 ? -1.157 2.216 -13.556 1.00 86.44 93 PHE A CA 1
ATOM 764 C C . PHE A 1 93 ? -0.581 1.118 -14.457 1.00 86.44 93 PHE A C 1
ATOM 766 O O . PHE A 1 93 ? 0.010 1.432 -15.487 1.00 86.44 93 PHE A O 1
ATOM 773 N N . LEU A 1 94 ? -0.838 -0.156 -14.137 1.00 84.31 94 LEU A N 1
ATOM 774 C CA . LEU A 1 94 ? -0.400 -1.295 -14.953 1.00 84.31 94 LEU A CA 1
ATOM 775 C C . LEU A 1 94 ? -0.931 -1.220 -16.391 1.00 84.31 94 LEU A C 1
ATOM 777 O O . LEU A 1 94 ? -0.181 -1.478 -17.331 1.00 84.31 94 LEU A O 1
ATOM 781 N N . GLY A 1 95 ? -2.192 -0.812 -16.571 1.00 84.69 95 GLY A N 1
ATOM 782 C CA . GLY A 1 95 ? -2.766 -0.591 -17.900 1.00 84.69 95 GLY A CA 1
ATOM 783 C C . GLY A 1 95 ? -2.000 0.461 -18.711 1.00 84.69 95 GLY A C 1
ATOM 784 O O . GLY A 1 95 ? -1.698 0.235 -19.879 1.00 84.69 95 GLY A O 1
ATOM 785 N N . LYS A 1 96 ? -1.607 1.575 -18.078 1.00 82.06 96 LYS A N 1
ATOM 786 C CA . LYS A 1 96 ? -0.837 2.648 -18.733 1.00 82.06 96 LYS A CA 1
ATOM 787 C C . LYS A 1 96 ? 0.609 2.265 -19.049 1.00 82.06 96 LYS A C 1
ATOM 789 O O . LYS A 1 96 ? 1.149 2.728 -20.048 1.00 82.06 96 LYS A O 1
ATOM 794 N N . VAL A 1 97 ? 1.256 1.459 -18.205 1.00 77.06 97 VAL A N 1
ATOM 795 C CA . VAL A 1 97 ? 2.633 0.998 -18.462 1.00 77.06 97 VAL A CA 1
ATOM 796 C C . VAL A 1 97 ? 2.673 0.114 -19.708 1.00 77.06 97 VAL A C 1
ATOM 798 O O . VAL A 1 97 ? 3.535 0.304 -20.565 1.00 77.06 97 VAL A O 1
ATOM 801 N N . LYS A 1 98 ? 1.707 -0.803 -19.850 1.00 65.94 98 LYS A N 1
ATOM 802 C CA . LYS A 1 98 ? 1.630 -1.688 -21.018 1.00 65.94 98 LYS A CA 1
ATOM 803 C C . LYS A 1 98 ? 1.385 -0.924 -22.323 1.00 65.94 98 LYS A C 1
ATOM 805 O O . LYS A 1 98 ? 2.007 -1.268 -23.321 1.00 65.94 98 LYS A O 1
ATOM 810 N N . SER A 1 99 ? 0.536 0.108 -22.328 1.00 63.16 99 SER A N 1
ATOM 811 C CA . SER A 1 99 ? 0.250 0.865 -23.558 1.00 63.16 99 SER A CA 1
ATOM 812 C C . SER A 1 99 ? 1.457 1.697 -24.021 1.00 63.16 99 SER A C 1
ATOM 814 O O . SER A 1 99 ? 1.855 1.621 -25.182 1.00 63.16 99 SER A O 1
ATOM 816 N N . LYS A 1 100 ? 2.147 2.381 -23.095 1.00 60.31 100 LYS A N 1
ATOM 817 C CA . LYS A 1 100 ? 3.295 3.245 -23.423 1.00 60.31 100 LYS A CA 1
ATOM 818 C C . LYS A 1 100 ? 4.482 2.514 -24.054 1.00 60.31 100 LYS A C 1
ATOM 820 O O . LYS A 1 100 ? 5.120 3.071 -24.943 1.00 60.31 100 LYS A O 1
ATOM 825 N N . TYR A 1 101 ? 4.789 1.288 -23.621 1.00 61.62 101 TYR A N 1
ATOM 826 C CA . TYR A 1 101 ? 5.872 0.488 -24.219 1.00 61.62 101 TYR A CA 1
ATOM 827 C C . TYR A 1 101 ? 5.584 0.119 -25.691 1.00 61.62 101 TYR A C 1
ATOM 829 O O . TYR A 1 101 ? 6.500 -0.121 -26.485 1.00 61.62 101 TYR A O 1
ATOM 837 N N . TRP A 1 102 ? 4.306 0.094 -26.086 1.00 59.00 102 TRP A N 1
ATOM 838 C CA . TRP A 1 102 ? 3.884 -0.303 -27.428 1.00 59.00 102 TRP A CA 1
ATOM 839 C C . TRP A 1 102 ? 3.579 0.852 -28.383 1.00 59.00 102 TRP A C 1
ATOM 841 O O . TRP A 1 102 ? 3.750 0.665 -29.584 1.00 59.00 102 TRP A O 1
ATOM 851 N N . GLU A 1 103 ? 3.221 2.034 -27.882 1.00 60.97 103 GLU A N 1
ATOM 852 C CA . GLU A 1 103 ? 2.741 3.157 -28.705 1.00 60.97 103 GLU A CA 1
ATOM 853 C C . GLU A 1 103 ? 3.801 3.784 -29.630 1.00 60.97 103 GLU A C 1
ATOM 855 O O . GLU A 1 103 ? 3.458 4.281 -30.702 1.00 60.97 103 GLU A O 1
ATOM 860 N N . ARG A 1 104 ? 5.093 3.765 -29.273 1.00 65.06 104 ARG A N 1
ATOM 861 C CA . ARG A 1 104 ? 6.123 4.473 -30.052 1.00 65.06 104 ARG A CA 1
ATOM 862 C C . ARG A 1 104 ? 6.892 3.526 -30.971 1.00 65.06 104 ARG A C 1
ATOM 864 O O . ARG A 1 104 ? 7.940 3.007 -30.608 1.00 65.06 104 ARG A O 1
ATOM 871 N N . THR A 1 105 ? 6.357 3.306 -32.170 1.00 71.56 105 THR A N 1
ATOM 872 C CA . THR A 1 105 ? 7.030 2.544 -33.238 1.00 71.56 105 THR A CA 1
ATOM 873 C C . THR A 1 105 ? 8.142 3.341 -33.920 1.00 71.56 105 THR A C 1
ATOM 875 O O . THR A 1 105 ? 9.053 2.741 -34.479 1.00 71.56 105 THR A O 1
ATOM 878 N N . HIS A 1 106 ? 8.094 4.677 -33.849 1.00 82.62 106 HIS A N 1
ATOM 879 C CA . HIS A 1 106 ? 9.057 5.572 -34.491 1.00 82.62 106 HIS A CA 1
ATOM 880 C C . HIS A 1 106 ? 9.550 6.666 -33.528 1.00 82.62 106 HIS A C 1
ATOM 882 O O . HIS A 1 106 ? 8.771 7.255 -32.767 1.00 82.62 106 HIS A O 1
ATOM 888 N N . LYS A 1 107 ? 10.846 6.982 -33.581 1.00 78.94 107 LYS A N 1
ATOM 889 C CA . LYS A 1 107 ? 11.465 8.129 -32.897 1.00 78.94 107 LYS A CA 1
ATOM 890 C C . LYS A 1 107 ? 12.228 8.938 -33.939 1.00 78.94 107 LYS A C 1
ATOM 892 O O . LYS A 1 107 ? 13.007 8.384 -34.698 1.00 78.94 107 LYS A O 1
ATOM 897 N N . TYR A 1 108 ? 11.939 10.239 -33.999 1.00 82.31 108 TYR A N 1
ATOM 898 C CA . TYR A 1 108 ? 12.471 11.157 -35.018 1.00 82.31 108 TYR A CA 1
ATOM 899 C C . TYR A 1 108 ? 12.251 10.680 -36.466 1.00 82.31 108 TYR A C 1
ATOM 901 O O . TYR A 1 108 ? 13.117 10.834 -37.313 1.00 82.31 108 TYR A O 1
ATOM 909 N N . GLY A 1 109 ? 11.099 10.060 -36.748 1.00 81.88 109 GLY A N 1
ATOM 910 C CA . GLY A 1 109 ? 10.774 9.536 -38.083 1.00 81.88 109 GLY A CA 1
ATOM 911 C C . GLY A 1 109 ? 11.398 8.176 -38.417 1.00 81.88 109 GLY A C 1
ATOM 912 O O . GLY A 1 109 ? 10.976 7.550 -39.380 1.00 81.88 109 GLY A O 1
ATOM 913 N N . ILE A 1 110 ? 12.321 7.666 -37.597 1.00 81.06 110 ILE A N 1
ATOM 914 C CA . ILE A 1 110 ? 12.974 6.368 -37.805 1.00 81.06 110 ILE A CA 1
ATOM 915 C C . ILE A 1 110 ? 12.244 5.296 -36.992 1.00 81.06 110 ILE A C 1
ATOM 917 O O . ILE A 1 110 ? 11.960 5.492 -35.804 1.00 81.06 110 ILE A O 1
ATOM 921 N N . ARG A 1 111 ? 11.931 4.157 -37.621 1.00 86.06 111 ARG A N 1
ATOM 922 C CA . ARG A 1 111 ? 11.308 3.008 -36.950 1.00 86.06 111 ARG A CA 1
ATOM 923 C C . ARG A 1 111 ? 12.285 2.391 -35.950 1.00 86.06 111 ARG A C 1
ATOM 925 O O . ARG A 1 111 ? 13.382 2.012 -36.337 1.00 86.06 111 ARG A O 1
ATOM 932 N N . ILE A 1 112 ? 11.880 2.265 -34.686 1.00 87.12 112 ILE A N 1
ATOM 933 C CA . ILE A 1 112 ? 12.724 1.697 -33.627 1.00 87.12 112 ILE A CA 1
ATOM 934 C C . ILE A 1 112 ? 12.478 0.183 -33.539 1.00 87.12 112 ILE A C 1
ATOM 936 O O . ILE A 1 112 ? 11.353 -0.216 -33.216 1.00 87.12 112 ILE A O 1
ATOM 940 N N . PRO A 1 113 ? 13.492 -0.667 -33.774 1.00 88.00 113 PRO A N 1
ATOM 941 C CA . PRO A 1 113 ? 13.372 -2.103 -33.570 1.00 88.00 113 PRO A CA 1
ATOM 942 C C . PRO A 1 113 ? 13.256 -2.442 -32.083 1.00 88.00 113 PRO A C 1
ATOM 944 O O . PRO A 1 113 ? 13.937 -1.859 -31.240 1.00 88.00 113 PRO A O 1
ATOM 947 N N . LYS A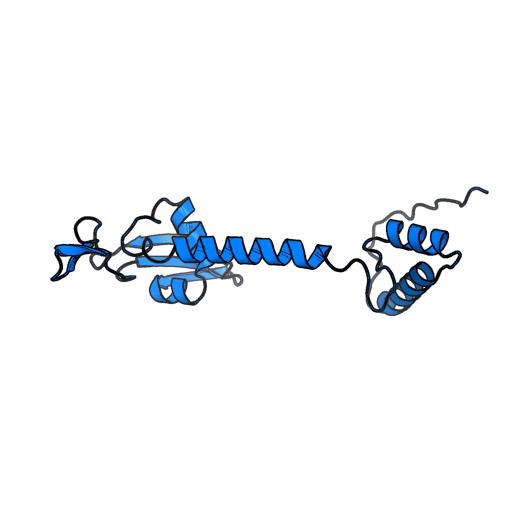 1 114 ? 12.430 -3.437 -31.752 1.00 83.44 114 LYS A N 1
ATOM 948 C CA . LYS A 1 114 ? 12.291 -3.955 -30.377 1.00 83.44 114 LYS A CA 1
ATOM 949 C C . LYS A 1 114 ? 13.073 -5.243 -30.132 1.00 83.44 114 LYS A C 1
ATOM 951 O O . LYS A 1 114 ? 13.114 -5.738 -29.011 1.00 83.44 114 LYS A O 1
ATOM 956 N N . SER A 1 115 ? 13.664 -5.810 -31.180 1.00 87.12 115 SER A N 1
ATOM 957 C CA . SER A 1 115 ? 14.486 -7.019 -31.118 1.00 87.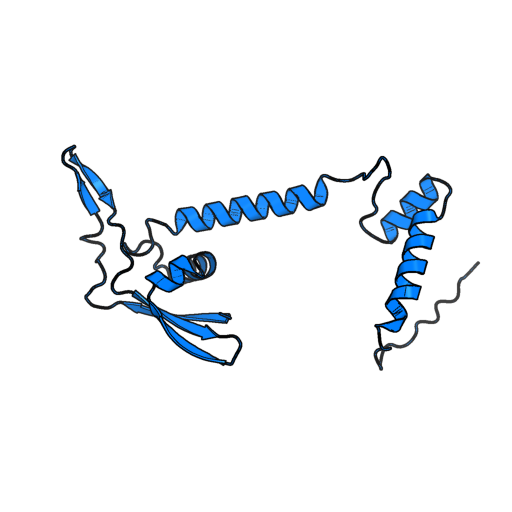12 115 SER A CA 1
ATOM 958 C C . SER A 1 115 ? 15.558 -6.996 -32.203 1.00 87.12 115 SER A C 1
ATOM 960 O O . SER A 1 115 ? 15.381 -6.339 -33.228 1.00 87.12 115 SER A O 1
ATOM 962 N N . ILE A 1 116 ? 16.624 -7.782 -32.025 1.00 86.31 116 ILE A N 1
ATOM 963 C CA . ILE A 1 116 ? 17.687 -7.945 -33.033 1.00 86.31 116 ILE A CA 1
ATOM 964 C C . ILE A 1 116 ? 17.102 -8.447 -34.365 1.00 86.31 116 ILE A C 1
ATOM 966 O O . ILE A 1 116 ? 17.437 -7.940 -35.429 1.00 86.31 116 ILE A O 1
ATOM 970 N N . LYS A 1 117 ? 16.150 -9.392 -34.319 1.00 91.31 117 LYS A N 1
ATOM 971 C CA . LYS A 1 117 ? 15.461 -9.888 -35.524 1.00 91.31 117 LYS A CA 1
ATOM 972 C C . LYS A 1 117 ? 14.687 -8.784 -36.249 1.00 91.31 117 LYS A C 1
ATOM 974 O O . LYS A 1 117 ? 14.614 -8.800 -37.473 1.00 91.31 117 LYS A O 1
ATOM 979 N N . GLU A 1 118 ? 14.076 -7.858 -35.511 1.00 89.38 118 GLU A N 1
ATOM 980 C CA . GLU A 1 118 ? 13.374 -6.715 -36.101 1.00 89.38 118 GLU A CA 1
ATOM 981 C C . GLU A 1 118 ? 14.355 -5.684 -36.669 1.00 89.38 118 GLU A C 1
ATOM 983 O O . GLU A 1 118 ? 14.112 -5.200 -37.767 1.00 89.38 118 GLU A O 1
ATOM 988 N N . ALA A 1 119 ? 15.478 -5.422 -35.992 1.00 90.50 119 ALA A N 1
ATOM 989 C CA . ALA A 1 119 ? 16.552 -4.563 -36.497 1.00 90.50 119 ALA A CA 1
ATOM 990 C C . ALA A 1 119 ? 17.051 -5.041 -37.868 1.00 90.50 119 ALA A C 1
ATOM 992 O O . ALA A 1 119 ? 16.997 -4.284 -38.828 1.00 90.50 119 ALA A O 1
ATOM 993 N N . ILE A 1 120 ? 17.384 -6.333 -37.993 1.00 91.50 120 ILE A N 1
ATOM 994 C CA . ILE A 1 120 ? 17.824 -6.938 -39.263 1.00 91.50 120 ILE A CA 1
ATOM 995 C C . ILE A 1 120 ? 16.756 -6.798 -40.359 1.00 91.50 120 ILE A C 1
ATOM 997 O O . ILE A 1 120 ? 17.076 -6.601 -41.528 1.00 91.50 120 ILE A O 1
ATOM 1001 N N . LYS A 1 121 ? 15.467 -6.923 -40.013 1.00 91.62 121 LYS A N 1
ATOM 1002 C CA . LYS A 1 121 ? 14.375 -6.748 -40.984 1.00 91.62 121 LYS A CA 1
ATOM 1003 C C . LYS A 1 121 ? 14.232 -5.297 -41.441 1.00 91.62 121 LYS A C 1
ATOM 1005 O O . LYS A 1 121 ? 13.936 -5.087 -42.612 1.00 91.62 121 LYS A O 1
ATOM 1010 N N . ILE A 1 122 ? 14.395 -4.331 -40.535 1.00 90.00 122 ILE A N 1
ATOM 1011 C CA . ILE A 1 122 ? 14.342 -2.899 -40.859 1.00 90.00 122 ILE A CA 1
ATOM 1012 C C . ILE A 1 122 ? 15.525 -2.530 -41.757 1.00 90.00 122 ILE A C 1
ATOM 1014 O O . ILE A 1 122 ? 15.301 -1.953 -42.813 1.00 90.00 122 ILE A O 1
ATOM 1018 N N . ASP A 1 123 ? 16.730 -2.963 -41.392 1.00 91.56 123 ASP A N 1
ATOM 1019 C CA . ASP A 1 123 ? 17.957 -2.788 -42.176 1.00 91.56 123 ASP A CA 1
ATOM 1020 C C . ASP A 1 123 ? 17.788 -3.322 -43.612 1.00 91.56 123 ASP A C 1
ATOM 1022 O O . ASP A 1 123 ? 17.952 -2.601 -44.597 1.00 91.56 123 ASP A O 1
ATOM 1026 N N . LYS A 1 124 ? 17.307 -4.569 -43.751 1.00 92.00 124 LYS A N 1
ATOM 1027 C CA . LYS A 1 124 ? 17.013 -5.175 -45.064 1.00 92.00 124 LYS A CA 1
ATOM 1028 C C . LYS A 1 124 ? 15.969 -4.405 -45.871 1.00 92.00 124 LYS A C 1
ATOM 1030 O O . LYS A 1 124 ? 16.074 -4.355 -47.091 1.00 92.00 124 LYS A O 1
ATOM 1035 N N . ALA A 1 125 ? 14.948 -3.853 -45.218 1.00 89.62 125 ALA A N 1
ATOM 1036 C CA . ALA A 1 125 ? 13.904 -3.085 -45.892 1.00 89.62 125 ALA A CA 1
ATOM 1037 C C . ALA A 1 125 ? 14.404 -1.708 -46.362 1.00 89.62 125 ALA A C 1
ATOM 1039 O O . ALA A 1 125 ? 13.951 -1.220 -47.395 1.00 89.62 125 ALA A O 1
ATOM 1040 N N . ASN A 1 126 ? 15.342 -1.111 -45.625 1.00 88.19 126 ASN A N 1
ATOM 1041 C CA . ASN A 1 126 ? 15.951 0.178 -45.941 1.00 88.19 126 ASN A CA 1
ATOM 1042 C C . ASN A 1 126 ? 17.178 0.065 -46.861 1.00 88.19 126 ASN A C 1
ATOM 1044 O O . ASN A 1 126 ? 17.690 1.092 -47.298 1.00 88.19 126 ASN A O 1
ATOM 1048 N N . TRP A 1 127 ? 17.626 -1.160 -47.168 1.00 91.19 127 TRP A N 1
ATOM 1049 C CA . TRP A 1 127 ? 18.882 -1.439 -47.873 1.00 91.19 127 TRP A CA 1
ATOM 1050 C C . TRP A 1 127 ? 20.114 -0.862 -47.152 1.00 91.19 127 TRP A C 1
ATOM 1052 O O . TRP A 1 127 ? 21.062 -0.413 -47.794 1.00 91.19 127 TRP A O 1
ATOM 1062 N N . ASP A 1 128 ? 20.104 -0.891 -45.817 1.00 92.12 128 ASP A N 1
ATOM 1063 C CA . ASP A 1 128 ? 21.197 -0.435 -44.954 1.00 92.12 128 ASP A CA 1
ATOM 1064 C C . ASP A 1 128 ? 21.543 -1.478 -43.866 1.00 92.12 128 ASP A C 1
ATOM 1066 O O . ASP A 1 128 ? 20.999 -2.584 -43.848 1.00 92.12 128 ASP A O 1
ATOM 1070 N N . THR A 1 129 ? 22.511 -1.162 -42.999 1.00 91.81 129 THR A N 1
ATOM 1071 C CA . THR A 1 129 ? 22.938 -1.991 -41.847 1.00 91.81 129 THR A CA 1
ATOM 1072 C C . THR A 1 129 ? 22.989 -1.193 -40.542 1.00 91.81 129 THR A C 1
ATOM 1074 O O . THR A 1 129 ? 23.611 -1.613 -39.566 1.00 91.81 129 THR A O 1
ATOM 1077 N N . LEU A 1 130 ? 22.345 -0.022 -40.506 1.00 91.12 130 LEU A N 1
ATOM 1078 C CA . LEU A 1 130 ? 22.562 0.986 -39.464 1.00 91.12 130 LEU A CA 1
ATOM 1079 C C . LEU A 1 130 ? 22.187 0.486 -38.064 1.00 91.12 130 LEU A C 1
ATOM 1081 O O . LEU A 1 130 ? 22.881 0.807 -37.089 1.00 91.12 130 LEU A O 1
ATOM 1085 N N . TRP A 1 131 ? 21.119 -0.309 -37.934 1.00 92.44 131 TRP A N 1
ATOM 1086 C CA . TRP A 1 131 ? 20.757 -0.882 -36.639 1.00 92.44 131 TRP A CA 1
ATOM 1087 C C . TRP A 1 131 ? 21.734 -1.972 -36.206 1.00 92.44 131 TRP A C 1
ATOM 1089 O O . TRP A 1 131 ? 22.123 -1.999 -35.036 1.00 92.44 131 TRP A O 1
ATOM 1099 N N . GLN A 1 132 ? 22.156 -2.848 -37.119 1.00 91.31 132 GLN A N 1
ATOM 1100 C CA . GLN A 1 132 ? 23.158 -3.878 -36.829 1.00 91.31 132 GLN A CA 1
ATOM 1101 C C . GLN A 1 132 ? 24.515 -3.284 -36.436 1.00 91.31 132 GLN A C 1
ATOM 1103 O O . GLN A 1 132 ? 25.112 -3.747 -35.461 1.00 91.31 132 GLN A O 1
ATOM 1108 N N . ASP A 1 133 ? 24.965 -2.237 -37.124 1.00 91.44 133 ASP A N 1
ATOM 1109 C CA . ASP A 1 133 ? 26.234 -1.563 -36.835 1.00 91.44 133 ASP A CA 1
ATOM 1110 C C . ASP A 1 133 ? 26.194 -0.871 -35.466 1.00 91.44 133 ASP A C 1
ATOM 1112 O O . ASP A 1 133 ? 27.125 -0.993 -34.665 1.00 91.44 133 ASP A O 1
ATOM 1116 N N . SER A 1 134 ? 25.069 -0.223 -35.144 1.00 89.56 134 SER A N 1
ATOM 1117 C CA . SER A 1 134 ? 24.849 0.402 -33.832 1.00 89.56 134 SER A CA 1
ATOM 1118 C C . SER A 1 134 ? 24.886 -0.624 -32.694 1.00 89.56 134 SER A C 1
ATOM 1120 O O . SER A 1 134 ? 25.507 -0.382 -31.659 1.00 89.56 134 SER A O 1
ATOM 1122 N N . ILE A 1 135 ? 24.267 -1.796 -32.886 1.00 88.38 135 ILE A N 1
ATOM 1123 C CA . ILE A 1 135 ? 24.272 -2.884 -31.896 1.00 88.38 135 ILE A CA 1
ATOM 1124 C C . ILE A 1 135 ? 25.693 -3.416 -31.676 1.00 88.38 135 ILE A C 1
ATOM 1126 O O . ILE A 1 135 ? 26.096 -3.637 -30.535 1.00 88.38 135 ILE A O 1
ATOM 1130 N N . GLN A 1 136 ? 26.467 -3.610 -32.745 1.00 88.06 136 GLN A N 1
ATOM 1131 C CA . GLN A 1 136 ? 27.853 -4.073 -32.636 1.00 88.06 136 GLN A CA 1
ATOM 1132 C C . GLN A 1 136 ? 28.739 -3.059 -31.908 1.00 88.06 136 GLN A C 1
ATOM 1134 O O . GLN A 1 136 ? 29.577 -3.448 -31.092 1.00 88.06 136 GLN A O 1
ATOM 1139 N N . MET A 1 137 ? 28.539 -1.765 -32.164 1.00 88.75 137 MET A N 1
ATOM 1140 C CA . MET A 1 137 ? 29.277 -0.691 -31.502 1.00 88.75 137 MET A CA 1
ATOM 1141 C C . MET A 1 137 ? 28.988 -0.641 -29.996 1.00 88.75 137 MET A C 1
ATOM 1143 O O . MET A 1 137 ? 29.920 -0.607 -29.193 1.00 88.75 137 MET A O 1
ATOM 1147 N N . GLU A 1 138 ? 27.712 -0.715 -29.612 1.00 86.69 138 GLU A N 1
ATOM 1148 C CA . GLU A 1 138 ? 27.277 -0.841 -28.214 1.00 86.69 138 GLU A CA 1
ATOM 1149 C C . GLU A 1 138 ? 27.900 -2.072 -27.543 1.00 86.69 138 GLU A C 1
ATOM 1151 O O . GLU A 1 138 ? 28.502 -1.962 -26.477 1.00 86.69 138 GLU A O 1
ATOM 1156 N N . MET A 1 139 ? 27.837 -3.241 -28.188 1.00 85.75 139 MET A N 1
ATOM 1157 C CA . MET A 1 139 ? 28.428 -4.470 -27.650 1.00 85.75 139 MET A CA 1
ATOM 1158 C C . MET A 1 139 ? 29.945 -4.360 -27.486 1.00 85.75 139 MET A C 1
ATOM 1160 O O . MET A 1 139 ? 30.479 -4.805 -26.475 1.00 85.75 139 MET A O 1
ATOM 1164 N N . LYS A 1 140 ? 30.648 -3.727 -28.431 1.00 86.38 140 LYS A N 1
ATOM 1165 C CA . LYS A 1 140 ? 32.094 -3.484 -28.337 1.00 86.38 140 LYS A CA 1
ATOM 1166 C C . LYS A 1 140 ? 32.445 -2.593 -27.145 1.00 86.38 140 LYS A C 1
ATOM 1168 O O . LYS A 1 140 ? 33.413 -2.893 -26.448 1.00 86.38 140 LYS A O 1
ATOM 1173 N N . ASN A 1 141 ? 31.668 -1.535 -26.911 1.00 86.69 141 ASN A N 1
ATOM 1174 C CA . ASN A 1 141 ? 31.871 -0.624 -25.785 1.00 86.69 141 ASN A CA 1
ATOM 1175 C C . ASN A 1 141 ? 31.561 -1.312 -24.449 1.00 86.69 141 ASN A C 1
ATOM 1177 O O . ASN A 1 141 ? 32.366 -1.259 -23.521 1.00 86.69 141 ASN A O 1
ATOM 1181 N N . ASN A 1 142 ? 30.427 -2.009 -24.369 1.00 82.75 142 ASN A N 1
ATOM 1182 C CA . ASN A 1 142 ? 29.968 -2.634 -23.132 1.00 82.75 142 ASN A CA 1
ATOM 1183 C C . ASN A 1 142 ? 30.778 -3.887 -22.763 1.00 82.75 142 ASN A C 1
ATOM 1185 O O . ASN A 1 142 ? 30.839 -4.236 -21.588 1.00 82.75 142 ASN A O 1
ATOM 1189 N N . ARG A 1 143 ? 31.455 -4.537 -23.724 1.00 79.12 143 ARG A N 1
ATOM 1190 C CA . ARG A 1 143 ? 32.290 -5.732 -23.492 1.00 79.12 143 ARG A CA 1
ATOM 1191 C C . ARG A 1 143 ? 33.358 -5.535 -22.414 1.00 79.12 143 ARG A C 1
ATOM 1193 O O . ARG A 1 143 ? 33.713 -6.498 -21.756 1.00 79.12 143 ARG A O 1
ATOM 1200 N N . VAL A 1 144 ? 33.853 -4.313 -22.210 1.00 80.25 144 VAL A N 1
ATOM 1201 C CA . VAL A 1 144 ? 34.851 -4.013 -21.164 1.00 80.25 144 VAL A CA 1
ATOM 1202 C C . VAL A 1 144 ? 34.295 -4.247 -19.751 1.00 80.25 144 VAL A C 1
ATOM 1204 O O . VAL A 1 144 ? 35.059 -4.520 -18.834 1.00 80.25 144 VAL A O 1
ATOM 1207 N N . ALA A 1 145 ? 32.974 -4.163 -19.577 1.00 71.06 145 ALA A N 1
ATOM 1208 C CA . ALA A 1 145 ? 32.294 -4.333 -18.295 1.00 71.06 145 ALA A CA 1
ATOM 1209 C C . ALA A 1 145 ? 31.755 -5.758 -18.056 1.00 71.06 145 ALA A C 1
ATOM 1211 O O . ALA A 1 145 ? 31.162 -6.002 -17.007 1.00 71.06 145 ALA A O 1
ATOM 1212 N N . PHE A 1 146 ? 31.919 -6.681 -19.009 1.00 76.31 146 PHE A N 1
ATOM 1213 C CA . PHE A 1 146 ? 31.425 -8.054 -18.900 1.00 76.31 146 PHE A CA 1
ATOM 1214 C C . PHE A 1 146 ? 32.590 -9.045 -18.854 1.00 76.31 146 PHE A C 1
ATOM 1216 O O . PHE A 1 146 ? 33.458 -9.034 -19.723 1.00 76.31 146 PHE A O 1
ATOM 1223 N N . GLU A 1 147 ? 32.583 -9.923 -17.855 1.00 73.62 147 GLU A N 1
ATOM 1224 C CA . GLU A 1 147 ? 33.502 -11.060 -17.759 1.00 73.62 147 GLU A CA 1
ATOM 1225 C C . GLU A 1 147 ? 32.945 -12.244 -18.565 1.00 73.62 147 GLU A C 1
ATOM 1227 O O . GLU A 1 147 ? 31.726 -12.427 -18.661 1.00 73.62 147 GLU A O 1
ATOM 1232 N N . GLU A 1 148 ? 33.821 -13.046 -19.180 1.00 66.19 148 GLU A N 1
ATOM 1233 C CA . GLU A 1 148 ? 33.391 -14.297 -19.809 1.00 66.19 148 GLU A CA 1
ATOM 1234 C C . GLU A 1 148 ? 32.896 -15.250 -18.712 1.00 66.19 148 GLU A C 1
ATOM 1236 O O . GLU A 1 148 ? 33.607 -15.536 -17.753 1.00 66.19 148 GLU A O 1
ATOM 1241 N N . ALA A 1 149 ? 31.659 -15.730 -18.835 1.00 63.00 149 ALA A N 1
ATOM 1242 C CA . ALA A 1 149 ? 31.145 -16.751 -17.935 1.00 63.00 149 ALA A CA 1
ATOM 1243 C C . ALA A 1 149 ? 31.811 -18.096 -18.262 1.00 63.00 149 ALA A C 1
ATOM 1245 O O . ALA A 1 149 ? 31.612 -18.639 -19.354 1.00 63.00 149 ALA A O 1
ATOM 1246 N N . ASP A 1 150 ? 32.568 -18.649 -17.314 1.00 54.84 150 ASP A N 1
ATOM 1247 C CA . ASP A 1 150 ? 33.132 -19.992 -17.435 1.00 54.84 150 ASP A CA 1
ATOM 1248 C C . ASP A 1 150 ? 32.001 -21.030 -17.534 1.00 54.84 150 ASP A C 1
ATOM 1250 O O . ASP A 1 150 ? 31.182 -21.174 -16.624 1.00 54.84 150 ASP A O 1
ATOM 1254 N N . GLY A 1 151 ? 31.946 -21.762 -18.655 1.00 59.84 151 GLY A N 1
ATOM 1255 C CA . GLY A 1 151 ? 31.069 -22.931 -18.813 1.00 59.84 151 GLY A CA 1
ATOM 1256 C C . GLY A 1 151 ? 30.111 -22.947 -20.008 1.00 59.84 151 GLY A C 1
ATOM 1257 O O . GLY A 1 151 ? 29.336 -23.895 -20.126 1.00 59.84 151 GLY A O 1
ATOM 1258 N N . ILE A 1 152 ? 30.147 -21.973 -20.924 1.00 60.06 152 ILE A N 1
ATOM 1259 C CA . ILE A 1 152 ? 29.351 -22.042 -22.165 1.00 60.06 152 ILE A CA 1
ATOM 1260 C C . ILE A 1 152 ? 30.232 -22.568 -23.307 1.00 60.06 152 ILE A C 1
ATOM 1262 O O . ILE A 1 152 ? 31.155 -21.887 -23.754 1.00 60.06 152 ILE A O 1
ATOM 1266 N N . GLN A 1 153 ? 29.946 -23.783 -23.796 1.00 56.91 153 GLN A N 1
ATOM 1267 C CA . GLN A 1 153 ? 30.544 -24.300 -25.032 1.00 56.91 153 GLN A CA 1
ATOM 1268 C C . GLN A 1 153 ? 30.246 -23.330 -26.182 1.00 56.91 153 GLN A C 1
ATOM 1270 O O . GLN A 1 153 ? 29.088 -23.031 -26.475 1.00 56.91 153 GLN A O 1
ATOM 1275 N N . LYS A 1 154 ? 31.304 -22.835 -26.831 1.00 51.66 154 LYS A N 1
ATOM 1276 C CA . LYS A 1 154 ? 31.204 -21.993 -28.024 1.00 51.66 154 LYS A CA 1
ATOM 1277 C C . LYS A 1 154 ? 30.672 -22.867 -29.164 1.00 51.66 154 LYS A C 1
ATOM 1279 O O . LYS A 1 154 ? 31.404 -23.709 -29.676 1.00 51.66 154 LYS A O 1
ATOM 1284 N N . ASP A 1 155 ? 29.403 -22.696 -29.536 1.00 50.66 155 ASP A N 1
ATOM 1285 C CA . ASP A 1 155 ? 28.875 -23.274 -30.774 1.00 50.66 155 ASP A CA 1
ATOM 1286 C C . ASP A 1 155 ? 29.572 -22.581 -31.951 1.00 50.66 155 ASP A C 1
ATOM 1288 O O . ASP A 1 155 ? 29.290 -21.428 -32.288 1.00 50.66 155 ASP A O 1
ATOM 1292 N N . HIS A 1 156 ? 30.554 -23.267 -32.532 1.00 47.12 156 HIS A N 1
ATOM 1293 C CA . HIS A 1 156 ? 31.211 -22.860 -33.764 1.00 47.12 156 HIS A CA 1
ATOM 1294 C C . HIS A 1 156 ? 30.284 -23.163 -34.949 1.00 47.12 156 HIS A C 1
ATOM 1296 O O . HIS A 1 156 ? 30.564 -24.029 -35.777 1.00 47.12 156 HIS A O 1
ATOM 1302 N N . GLY A 1 157 ? 29.178 -22.422 -35.034 1.00 41.12 157 GLY A N 1
ATOM 1303 C CA . GLY A 1 157 ? 28.344 -22.360 -36.226 1.00 41.12 157 GLY A CA 1
ATOM 1304 C C . GLY A 1 157 ? 29.147 -21.746 -37.371 1.00 41.12 157 GLY A C 1
ATOM 1305 O O . GLY A 1 157 ? 29.305 -20.529 -37.460 1.00 41.12 157 GLY A O 1
ATOM 1306 N N . THR A 1 158 ? 29.696 -22.601 -38.229 1.00 34.56 158 THR A N 1
ATOM 1307 C CA . THR A 1 158 ? 30.305 -22.210 -39.502 1.00 34.56 158 THR A CA 1
ATOM 1308 C C . THR A 1 158 ? 29.258 -21.509 -40.378 1.00 34.56 158 THR A C 1
ATOM 1310 O O . THR A 1 158 ? 28.135 -22.005 -40.504 1.00 34.56 158 THR A O 1
ATOM 1313 N N . PRO A 1 159 ? 29.577 -20.366 -41.013 1.00 36.09 159 PRO A N 1
ATOM 1314 C CA . PRO A 1 159 ? 28.689 -19.784 -42.003 1.00 36.09 159 PRO A CA 1
ATOM 1315 C C . PRO A 1 159 ? 28.766 -20.643 -43.268 1.00 36.09 159 PRO A C 1
ATOM 1317 O O . PRO A 1 159 ? 29.784 -20.651 -43.957 1.00 36.09 159 PRO A O 1
ATOM 1320 N N . SER A 1 160 ? 27.701 -21.396 -43.550 1.00 32.25 160 SER A N 1
ATOM 1321 C CA . SER A 1 160 ? 27.518 -22.028 -44.859 1.00 32.25 160 SER A CA 1
ATOM 1322 C C . SER A 1 160 ? 27.127 -20.950 -45.870 1.00 32.25 160 SER A C 1
ATOM 1324 O O . SER A 1 160 ? 26.124 -20.258 -45.679 1.00 32.25 160 SER A O 1
ATOM 1326 N N . ILE A 1 161 ? 27.968 -20.799 -46.894 1.00 39.09 161 ILE A N 1
ATOM 1327 C CA . ILE A 1 161 ? 27.625 -20.206 -48.194 1.00 39.09 161 ILE A CA 1
ATOM 1328 C C . ILE A 1 161 ? 26.703 -21.180 -48.929 1.00 39.09 161 ILE A C 1
ATOM 1330 O O . ILE A 1 161 ? 26.953 -22.402 -48.812 1.00 39.09 161 ILE A O 1
#

Secondary structure (DSSP, 8-state):
--EEEEEEE-TTSPPGGGSEEE-TTS-EEE----TTEEEEEE-TTS-EEEEEHHHHHHH-HHHHHHHHHHTT-TTSTTTTTTHHHHHHHHHHHHHHHHHHHHH-SEETTEEPPSSHHHHHHHHHHHT--HHHHHHHHHHHHHGGG-PPPTT----------

Organism: NCBI:txid2856